Protein AF-A0A4S4NGR9-F1 (afdb_monomer_lite)

Sequence (122 aa):
MRRRSFLLLGSAVCWAISGRAEAHEGPHAARVITDVLEARIEGRVLNLRLRIESLDGPVFLQGLWATDADVRSWVQDGRGRGGVLPEQVIVLEFSNAVPSLFTLTLDFGEAGISTVLVTPRR

pLDDT: mean 81.39, std 19.15, range [42.03, 98.44]

Radius of gyration: 21.2 Å; chains: 1; bounding box: 31×60×66 Å

Foldseek 3Di:
DDDDDDDDDDDDDDDPDPDDDDDDDDPQAWDKDKDWPAWADDWQKTWTKMKIFTPPAWFFFPDKDWPQKDWPDKDRDGTDDGRTDDIIITMIGGPHHDDQKTKMKTQRDSNGIDIDIDGHDD

Structure (mmCIF, N/CA/C/O backbone):
data_AF-A0A4S4NGR9-F1
#
_entry.id   AF-A0A4S4NGR9-F1
#
loop_
_atom_site.group_PDB
_atom_site.id
_atom_site.type_symbol
_atom_site.label_atom_id
_atom_site.label_alt_id
_atom_site.label_comp_id
_atom_site.label_asym_id
_atom_site.label_entity_id
_atom_site.label_seq_id
_atom_site.pdbx_PDB_ins_code
_atom_site.Cartn_x
_atom_site.Cartn_y
_atom_site.Cartn_z
_atom_site.occupancy
_atom_site.B_iso_or_equiv
_atom_site.auth_seq_id
_atom_site.auth_comp_id
_atom_site.auth_asym_id
_atom_site.auth_atom_id
_atom_site.pdbx_PDB_model_num
ATOM 1 N N . MET A 1 1 ? 9.862 -48.269 49.772 1.00 45.44 1 MET A N 1
ATOM 2 C CA . MET A 1 1 ? 10.997 -48.888 49.043 1.00 45.44 1 MET A CA 1
ATOM 3 C C . MET A 1 1 ? 10.697 -48.884 47.545 1.00 45.44 1 MET A C 1
ATOM 5 O O . MET A 1 1 ? 9.561 -49.155 47.198 1.00 45.44 1 MET A O 1
ATOM 9 N N . ARG A 1 2 ? 11.739 -48.645 46.723 1.00 42.03 2 ARG A N 1
ATOM 10 C CA . ARG A 1 2 ? 11.823 -48.560 45.236 1.00 42.03 2 ARG A CA 1
ATOM 11 C C . ARG A 1 2 ? 11.223 -47.280 44.619 1.00 42.03 2 ARG A C 1
ATOM 13 O O . ARG A 1 2 ? 10.027 -47.094 44.719 1.00 42.03 2 ARG A O 1
ATOM 20 N N . ARG A 1 3 ? 11.955 -46.274 44.108 1.00 46.22 3 ARG A N 1
ATOM 21 C CA . ARG A 1 3 ? 13.199 -46.065 43.306 1.00 46.22 3 ARG A CA 1
ATOM 22 C C . ARG A 1 3 ? 12.901 -45.759 41.824 1.00 46.22 3 ARG A C 1
ATOM 24 O O . ARG A 1 3 ? 12.394 -46.633 41.136 1.00 46.22 3 ARG A O 1
ATOM 31 N N . ARG A 1 4 ? 13.490 -44.627 41.389 1.00 53.00 4 ARG A N 1
ATOM 32 C CA . ARG A 1 4 ? 13.980 -44.217 40.044 1.00 53.00 4 ARG A CA 1
ATOM 33 C C . ARG 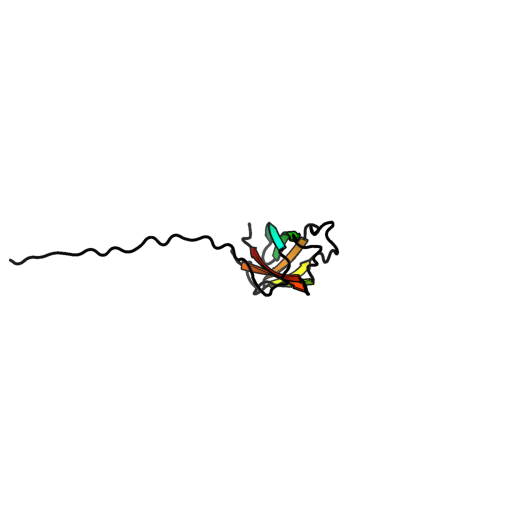A 1 4 ? 12.952 -43.521 39.136 1.00 53.00 4 ARG A C 1
ATOM 35 O O . ARG A 1 4 ? 11.900 -44.094 38.922 1.00 53.00 4 ARG A O 1
ATOM 42 N N . SER A 1 5 ? 13.099 -42.266 38.678 1.00 50.31 5 SER A N 1
ATOM 43 C CA . SER A 1 5 ? 14.209 -41.425 38.140 1.00 50.31 5 SER A CA 1
ATOM 44 C C . SER A 1 5 ? 14.270 -41.414 36.599 1.00 50.31 5 SER A C 1
ATOM 46 O O . SER A 1 5 ? 14.236 -42.491 36.015 1.00 50.31 5 SER A O 1
ATOM 48 N N . PHE A 1 6 ? 14.525 -40.209 36.036 1.00 48.00 6 PHE A N 1
ATOM 49 C CA . PHE A 1 6 ? 15.021 -39.858 34.674 1.00 48.00 6 PHE A CA 1
ATOM 50 C C . PHE A 1 6 ? 13.998 -39.918 33.508 1.00 48.00 6 PHE A C 1
ATOM 52 O O . PHE A 1 6 ? 13.171 -40.814 33.505 1.00 48.00 6 PHE A O 1
ATOM 59 N N . LEU A 1 7 ? 13.922 -39.030 32.493 1.00 50.38 7 LEU A N 1
ATOM 60 C CA . LEU A 1 7 ? 14.774 -37.995 31.845 1.00 50.38 7 LEU A CA 1
ATOM 61 C C . LEU A 1 7 ? 13.851 -36.903 31.219 1.00 50.38 7 LEU A C 1
ATOM 63 O O . LEU A 1 7 ? 12.762 -37.240 30.771 1.00 50.38 7 LEU A O 1
ATOM 67 N N . LEU A 1 8 ? 14.117 -35.590 31.306 1.00 59.47 8 LEU A N 1
ATOM 68 C CA . LEU A 1 8 ? 14.843 -34.713 30.350 1.00 59.47 8 LEU A CA 1
ATOM 69 C C . LEU A 1 8 ? 14.660 -34.982 28.836 1.00 59.47 8 LEU A C 1
ATOM 71 O O . LEU A 1 8 ? 15.287 -35.882 28.295 1.00 59.47 8 LEU A O 1
ATOM 75 N N . LEU A 1 9 ? 13.921 -34.091 28.161 1.00 53.72 9 LEU A N 1
ATOM 76 C CA . LEU A 1 9 ? 14.060 -33.658 26.754 1.00 53.72 9 LEU A CA 1
ATOM 77 C C . LEU A 1 9 ? 13.251 -32.341 26.650 1.00 53.72 9 LEU A C 1
ATOM 79 O O . LEU A 1 9 ? 12.063 -32.353 26.931 1.00 53.72 9 LEU A O 1
ATOM 83 N N . GLY A 1 10 ? 13.777 -31.141 26.392 1.00 53.16 10 GLY A N 1
ATOM 84 C CA . GLY A 1 10 ? 14.979 -30.767 25.657 1.00 53.16 10 GLY A CA 1
ATOM 85 C C . GLY A 1 10 ? 14.646 -30.569 24.180 1.00 53.16 10 GLY A C 1
ATOM 86 O O . GLY A 1 10 ? 14.912 -31.476 23.406 1.00 53.16 10 GLY A O 1
ATOM 87 N N . SER A 1 11 ? 14.032 -29.440 23.800 1.00 55.19 11 SER A N 1
ATOM 88 C CA . SER A 1 11 ? 13.912 -28.910 22.421 1.00 55.19 11 SER A CA 1
ATOM 89 C C . SER A 1 11 ? 13.094 -27.616 22.461 1.00 55.19 11 SER A C 1
ATOM 91 O O . SER A 1 11 ? 12.130 -27.541 23.208 1.00 55.19 11 SER A O 1
ATOM 93 N N . ALA A 1 12 ? 13.332 -26.568 21.692 1.00 55.03 12 ALA A N 1
ATOM 94 C CA . ALA A 1 12 ? 14.443 -26.129 20.867 1.00 55.03 12 ALA A CA 1
ATOM 95 C C . ALA A 1 12 ? 14.129 -24.650 20.591 1.00 55.03 12 ALA A C 1
ATOM 97 O O . ALA A 1 12 ? 12.968 -24.260 20.466 1.00 55.03 12 ALA A O 1
ATOM 98 N N . VAL A 1 13 ? 15.165 -23.826 20.547 1.00 50.72 13 VAL A N 1
ATOM 99 C CA . VAL A 1 13 ? 15.088 -22.393 20.276 1.00 50.72 13 VAL A CA 1
ATOM 100 C C . VAL A 1 13 ? 14.422 -22.162 18.914 1.00 50.72 13 VAL A C 1
ATOM 102 O O . VAL A 1 13 ? 15.016 -22.474 17.885 1.00 50.72 13 VAL A O 1
ATOM 105 N N . CYS A 1 14 ? 13.213 -21.598 18.886 1.00 46.75 14 CYS A N 1
ATOM 106 C CA . CYS A 1 14 ? 12.662 -21.024 17.660 1.00 46.75 14 CYS A CA 1
ATOM 107 C C . CYS A 1 14 ? 13.245 -19.621 17.492 1.00 46.75 14 CYS A C 1
ATOM 109 O O . CYS A 1 14 ? 12.793 -18.659 18.109 1.00 46.75 14 CYS A O 1
ATOM 111 N N . TRP A 1 15 ? 14.286 -19.530 16.669 1.00 47.94 15 TRP A N 1
ATOM 112 C CA . TRP A 1 15 ? 14.742 -18.271 16.100 1.00 47.94 15 TRP A CA 1
ATOM 113 C C . TRP A 1 15 ? 13.596 -17.703 15.258 1.00 47.94 15 TRP A C 1
ATOM 115 O O . TRP A 1 15 ? 13.248 -18.263 14.221 1.00 47.94 15 TRP A O 1
ATOM 125 N N . ALA A 1 16 ? 12.983 -16.615 15.722 1.00 49.94 16 ALA A N 1
ATOM 126 C CA . ALA A 1 16 ? 12.050 -15.836 14.923 1.00 49.94 16 ALA A CA 1
ATOM 127 C C . ALA A 1 16 ? 12.847 -15.142 13.809 1.00 49.94 16 ALA A C 1
ATOM 129 O O . ALA A 1 16 ? 13.450 -14.089 14.010 1.00 49.94 16 ALA A O 1
ATOM 130 N N . ILE A 1 17 ? 12.913 -15.789 12.648 1.00 55.97 17 ILE A N 1
ATOM 131 C CA . ILE A 1 17 ? 13.475 -15.220 11.428 1.00 55.97 17 ILE A CA 1
ATOM 132 C C . ILE A 1 17 ? 12.453 -14.201 10.921 1.00 55.97 17 ILE A C 1
ATOM 134 O O . ILE A 1 17 ? 11.395 -14.569 10.416 1.00 55.97 17 ILE A O 1
ATOM 138 N N . SER A 1 18 ? 12.755 -12.914 11.093 1.00 48.12 18 SER A N 1
ATOM 139 C CA . SER A 1 18 ? 12.034 -11.817 10.449 1.00 48.12 18 SER A CA 1
ATOM 140 C C . SER A 1 18 ? 12.162 -11.975 8.933 1.00 48.12 18 SER A C 1
ATOM 142 O O . SER A 1 18 ? 13.203 -11.669 8.354 1.00 48.12 18 SER A O 1
ATOM 144 N N . GLY A 1 19 ? 11.128 -12.518 8.294 1.00 46.91 19 GLY A N 1
ATOM 145 C CA . GLY A 1 19 ? 11.092 -12.711 6.850 1.00 46.91 19 GLY A CA 1
ATOM 146 C C . GLY A 1 19 ? 10.980 -11.373 6.123 1.00 46.91 19 GLY A C 1
ATOM 147 O O . GLY A 1 19 ? 9.996 -10.656 6.287 1.00 46.91 19 GLY A O 1
ATOM 148 N N . ARG A 1 20 ? 11.972 -11.051 5.287 1.00 52.53 20 ARG A N 1
ATOM 149 C CA . ARG A 1 20 ? 11.746 -10.193 4.121 1.00 52.53 20 ARG A CA 1
ATOM 150 C C . ARG A 1 20 ? 10.891 -10.994 3.146 1.00 52.53 20 ARG A C 1
ATOM 152 O O . ARG A 1 20 ? 11.306 -12.065 2.712 1.00 52.53 20 ARG A O 1
ATOM 159 N N . ALA A 1 21 ? 9.700 -10.497 2.839 1.00 49.88 21 ALA A N 1
ATOM 160 C CA . ALA A 1 21 ? 8.916 -11.014 1.732 1.00 49.88 21 ALA A CA 1
ATOM 161 C C . ALA A 1 21 ? 9.496 -10.427 0.438 1.00 49.88 21 ALA A C 1
ATOM 163 O O . ALA A 1 21 ? 9.327 -9.243 0.161 1.00 49.88 21 ALA A O 1
ATOM 164 N N . GLU A 1 22 ? 10.228 -11.244 -0.314 1.00 51.06 22 GLU A N 1
ATOM 165 C CA . GLU A 1 22 ? 10.567 -10.962 -1.707 1.00 51.06 22 GLU A CA 1
ATOM 166 C C . GLU A 1 22 ? 9.504 -11.646 -2.571 1.00 51.06 22 GLU A C 1
ATOM 168 O O . GLU A 1 22 ? 9.444 -12.874 -2.642 1.00 51.06 22 GLU A O 1
ATOM 173 N N . ALA A 1 23 ? 8.617 -10.857 -3.175 1.00 48.81 23 ALA A N 1
ATOM 174 C CA . ALA A 1 23 ? 7.677 -11.354 -4.170 1.00 48.81 23 ALA A CA 1
ATOM 175 C C . ALA A 1 23 ? 8.453 -11.628 -5.472 1.00 48.81 23 ALA A C 1
ATOM 177 O O . ALA A 1 23 ? 8.954 -10.700 -6.100 1.00 48.81 23 ALA A O 1
ATOM 178 N N . HIS A 1 24 ? 8.589 -12.900 -5.855 1.00 47.06 24 HIS A N 1
ATOM 179 C CA . HIS A 1 24 ? 9.130 -13.313 -7.153 1.00 47.06 24 HIS A CA 1
ATOM 180 C C . HIS A 1 24 ? 8.007 -13.940 -7.986 1.00 47.06 24 HIS A C 1
ATOM 182 O O . HIS A 1 24 ? 7.721 -15.128 -7.850 1.00 47.06 24 HIS A O 1
ATOM 188 N N . GLU A 1 25 ? 7.410 -13.158 -8.884 1.00 44.66 25 GLU A N 1
ATOM 189 C CA . GLU A 1 25 ? 6.562 -13.670 -9.964 1.00 44.66 25 GLU A CA 1
ATOM 190 C C . GLU A 1 25 ? 7.146 -13.245 -11.322 1.00 44.66 25 GLU A C 1
ATOM 192 O O . GLU A 1 25 ? 6.967 -12.125 -11.782 1.00 44.66 25 GLU A O 1
ATOM 197 N N . GLY A 1 26 ? 7.867 -14.168 -11.969 1.00 44.50 26 GLY A N 1
ATOM 198 C CA . GLY A 1 26 ? 8.302 -14.065 -13.367 1.00 44.50 26 GLY A CA 1
ATOM 199 C C . GLY A 1 26 ? 9.603 -13.275 -13.629 1.00 44.50 26 GLY A C 1
ATOM 200 O O . GLY A 1 26 ? 9.948 -12.356 -12.891 1.00 44.50 26 GLY A O 1
ATOM 201 N N . PRO A 1 27 ? 10.338 -13.593 -14.715 1.00 47.69 27 PRO A N 1
ATOM 202 C CA . PRO A 1 27 ? 11.626 -12.973 -15.073 1.00 47.69 27 PRO A CA 1
ATOM 203 C C . PRO A 1 27 ? 11.549 -11.485 -15.482 1.00 47.69 27 PRO A C 1
ATOM 205 O O . PRO A 1 27 ? 12.546 -10.928 -15.938 1.00 47.69 27 PRO A O 1
ATOM 208 N N . HIS A 1 28 ? 10.386 -10.842 -15.331 1.00 56.06 28 HIS A N 1
ATOM 209 C CA . HIS A 1 28 ? 10.120 -9.467 -15.762 1.00 56.06 28 HIS A CA 1
ATOM 210 C C . HIS A 1 28 ? 9.455 -8.587 -14.689 1.00 56.06 28 HIS A C 1
ATOM 212 O O . HIS A 1 28 ? 9.136 -7.440 -14.990 1.00 56.06 28 HIS A O 1
ATOM 218 N N . ALA A 1 29 ? 9.250 -9.080 -13.460 1.00 63.78 29 ALA A N 1
ATOM 219 C CA . ALA A 1 29 ? 8.748 -8.229 -12.382 1.00 63.78 29 ALA A CA 1
ATOM 220 C C . ALA A 1 29 ? 9.777 -7.139 -12.057 1.00 63.78 29 ALA A C 1
ATOM 222 O O . ALA A 1 29 ? 10.947 -7.433 -11.794 1.00 63.78 29 ALA A O 1
ATOM 223 N N . ALA A 1 30 ? 9.345 -5.880 -12.086 1.00 72.81 30 ALA A N 1
ATOM 224 C CA . ALA A 1 30 ? 10.200 -4.767 -11.709 1.00 72.81 30 ALA A CA 1
ATOM 225 C C . ALA A 1 30 ? 10.528 -4.861 -10.216 1.00 72.81 30 ALA A C 1
ATOM 227 O O . ALA A 1 30 ? 9.650 -5.095 -9.380 1.00 72.81 30 ALA A O 1
ATOM 228 N N . ARG A 1 31 ? 11.787 -4.627 -9.847 1.00 86.62 31 ARG A N 1
ATOM 229 C CA . ARG A 1 31 ? 12.176 -4.518 -8.441 1.00 86.62 31 ARG A CA 1
ATOM 230 C C . ARG A 1 31 ? 11.709 -3.178 -7.897 1.00 86.62 31 ARG A C 1
ATOM 232 O O . ARG A 1 31 ? 12.340 -2.141 -8.121 1.00 86.62 31 ARG A O 1
ATOM 239 N N . VAL A 1 32 ? 10.607 -3.229 -7.160 1.00 88.94 32 VAL A N 1
ATOM 240 C CA . VAL A 1 32 ? 10.001 -2.079 -6.494 1.00 88.94 32 VAL A CA 1
ATOM 241 C C . VAL A 1 32 ? 10.236 -2.165 -4.989 1.00 88.94 32 VAL A C 1
ATOM 243 O O . VAL A 1 32 ? 9.855 -3.135 -4.337 1.00 88.94 32 VAL A O 1
ATOM 246 N N . ILE A 1 33 ? 10.832 -1.119 -4.428 1.00 91.62 33 ILE A N 1
ATOM 247 C CA . ILE A 1 33 ? 10.953 -0.891 -2.991 1.00 91.62 33 ILE A CA 1
ATOM 248 C C . ILE A 1 33 ? 9.792 0.008 -2.569 1.00 91.62 33 ILE A C 1
ATOM 250 O O . ILE A 1 33 ? 9.575 1.068 -3.154 1.00 91.62 33 ILE A O 1
ATOM 254 N N . THR A 1 34 ? 9.043 -0.415 -1.552 1.00 93.94 34 THR A N 1
ATOM 255 C CA . THR A 1 34 ? 7.971 0.393 -0.962 1.00 93.94 34 THR A CA 1
ATOM 256 C C . THR A 1 34 ? 8.198 0.575 0.528 1.00 93.94 34 THR A C 1
ATOM 258 O O . THR A 1 34 ? 8.260 -0.403 1.271 1.00 93.94 34 THR A O 1
ATOM 261 N N . ASP A 1 35 ? 8.256 1.831 0.963 1.00 94.44 35 ASP A N 1
ATOM 262 C CA . ASP A 1 35 ? 8.361 2.207 2.368 1.00 94.44 35 ASP A CA 1
ATOM 263 C C . ASP A 1 35 ? 7.056 2.835 2.859 1.00 94.44 35 ASP A C 1
ATOM 265 O O . ASP A 1 35 ? 6.495 3.728 2.218 1.00 94.44 35 ASP A O 1
ATOM 269 N N . VAL A 1 36 ? 6.611 2.421 4.046 1.00 96.19 36 VAL A N 1
ATOM 270 C CA . VAL A 1 36 ? 5.519 3.079 4.771 1.00 96.19 36 VAL A CA 1
ATOM 271 C C . VAL A 1 36 ? 6.097 4.246 5.567 1.00 96.19 36 VAL A C 1
ATOM 273 O O . VAL A 1 36 ? 6.756 4.040 6.585 1.00 96.19 36 VAL A O 1
ATOM 276 N N . LEU A 1 37 ? 5.849 5.474 5.110 1.00 96.12 37 LEU A N 1
ATOM 277 C CA . LEU A 1 37 ? 6.306 6.689 5.789 1.00 96.12 37 LEU A CA 1
ATOM 278 C C . LEU A 1 37 ? 5.398 7.039 6.972 1.00 96.12 37 LEU A C 1
ATOM 280 O O . LEU A 1 37 ? 5.873 7.403 8.046 1.00 96.12 37 LEU A O 1
ATOM 284 N N . GLU A 1 38 ? 4.086 6.915 6.775 1.00 96.88 38 GLU A N 1
ATOM 285 C CA . GLU A 1 38 ? 3.076 7.209 7.790 1.00 96.88 38 GLU A CA 1
ATOM 286 C C . GLU A 1 38 ? 1.858 6.307 7.606 1.00 96.88 38 GLU A C 1
ATOM 288 O O . GLU A 1 38 ? 1.455 6.034 6.481 1.00 96.88 38 GLU A O 1
ATOM 293 N N . ALA A 1 39 ? 1.261 5.862 8.710 1.00 97.44 39 ALA A N 1
ATOM 294 C CA . ALA A 1 39 ? 0.024 5.089 8.725 1.00 97.44 39 ALA A CA 1
ATOM 295 C C . ALA A 1 39 ? -0.795 5.512 9.951 1.00 97.44 39 ALA A C 1
ATOM 297 O O . ALA A 1 39 ? -0.535 5.032 11.055 1.00 97.44 39 ALA A O 1
ATOM 298 N N . ARG A 1 40 ? -1.738 6.441 9.772 1.00 97.69 40 ARG A N 1
ATOM 299 C CA . ARG A 1 40 ? -2.506 7.075 10.853 1.00 97.69 40 ARG A CA 1
ATOM 300 C C . ARG A 1 40 ? -3.969 6.646 10.826 1.00 97.69 40 ARG A C 1
ATOM 302 O O . ARG A 1 40 ? -4.623 6.752 9.789 1.00 97.69 40 ARG A O 1
ATOM 309 N N . ILE A 1 41 ? -4.482 6.197 11.970 1.00 97.88 41 ILE A N 1
ATOM 310 C CA . ILE A 1 41 ? -5.875 5.751 12.112 1.00 97.88 41 ILE A CA 1
ATOM 311 C C . ILE A 1 41 ? -6.780 6.899 12.569 1.00 97.88 41 ILE A C 1
ATOM 313 O O . ILE A 1 41 ? -6.512 7.553 13.574 1.00 97.88 41 ILE A O 1
ATOM 317 N N . GLU A 1 42 ? -7.914 7.062 11.891 1.00 96.38 42 GLU A N 1
ATOM 318 C CA . GLU A 1 42 ? -9.016 7.947 12.268 1.00 96.38 42 GLU A CA 1
ATOM 319 C C . GLU A 1 42 ? -10.336 7.155 12.229 1.00 96.38 42 GLU A C 1
ATOM 321 O O . GLU A 1 42 ? -11.030 7.058 11.217 1.00 96.38 42 GLU A O 1
ATOM 326 N N . GLY A 1 43 ? -10.676 6.504 13.347 1.00 95.81 43 GLY A N 1
ATOM 327 C CA . GLY A 1 43 ? -11.839 5.614 13.423 1.00 95.81 43 GLY A CA 1
ATOM 328 C C . GLY A 1 43 ? -11.658 4.346 12.579 1.00 95.81 43 GLY A C 1
ATOM 329 O O . GLY A 1 43 ? -10.826 3.502 12.906 1.00 95.81 43 GLY A O 1
ATOM 330 N N . ARG A 1 44 ? -12.460 4.200 11.515 1.00 97.44 44 ARG A N 1
ATOM 331 C CA . ARG A 1 44 ? -12.350 3.106 10.523 1.00 97.44 44 ARG A CA 1
ATOM 332 C C . ARG A 1 44 ? -11.535 3.501 9.284 1.00 97.44 44 ARG A C 1
ATOM 334 O O . ARG A 1 44 ? -11.383 2.698 8.369 1.00 97.44 44 ARG A O 1
ATOM 341 N N . VAL A 1 45 ? -11.032 4.733 9.247 1.00 97.88 45 VAL A N 1
ATOM 342 C CA . VAL A 1 45 ? -10.254 5.267 8.128 1.00 97.88 45 VAL A CA 1
ATOM 343 C C . VAL A 1 45 ? -8.767 5.185 8.456 1.00 97.88 45 VAL A C 1
ATOM 345 O O . VAL A 1 45 ? -8.348 5.517 9.566 1.00 97.88 45 VAL A O 1
ATOM 348 N N . LEU A 1 46 ? -7.968 4.747 7.489 1.00 98.19 46 LEU A N 1
ATOM 349 C CA . LEU A 1 46 ? -6.514 4.780 7.539 1.00 98.19 46 LEU A CA 1
ATOM 350 C C . LEU A 1 46 ? -5.995 5.768 6.495 1.00 98.19 46 LEU A C 1
ATOM 352 O O . LEU A 1 46 ? -6.206 5.580 5.298 1.00 98.19 46 LEU A O 1
ATOM 356 N N . ASN A 1 47 ? -5.259 6.772 6.964 1.00 97.69 47 ASN A N 1
ATOM 357 C CA . ASN A 1 47 ? -4.472 7.662 6.122 1.00 97.69 47 ASN A CA 1
ATOM 358 C C . ASN A 1 47 ? -3.046 7.111 6.035 1.00 97.69 47 ASN A C 1
ATOM 360 O O . ASN A 1 47 ? -2.337 7.031 7.042 1.00 97.69 47 ASN A O 1
ATOM 364 N N . LEU A 1 48 ? -2.635 6.707 4.840 1.00 97.19 48 LEU A N 1
ATOM 365 C CA . LEU A 1 48 ? -1.362 6.053 4.571 1.00 97.19 48 LEU A CA 1
ATOM 366 C C . LEU A 1 48 ? -0.518 6.930 3.643 1.00 97.19 48 LEU A C 1
ATOM 368 O O . LEU A 1 48 ? -1.014 7.439 2.640 1.00 97.19 48 LEU A O 1
ATOM 372 N N . ARG A 1 49 ? 0.768 7.084 3.962 1.00 96.06 49 ARG A N 1
ATOM 373 C CA . ARG A 1 49 ? 1.752 7.730 3.093 1.00 96.06 49 ARG A CA 1
ATOM 374 C C . ARG A 1 49 ? 2.857 6.748 2.754 1.00 96.06 49 ARG A C 1
ATOM 376 O O . ARG A 1 49 ? 3.510 6.223 3.659 1.00 96.06 49 ARG A O 1
ATOM 383 N N . LEU A 1 50 ? 3.066 6.513 1.465 1.00 95.00 50 LEU A N 1
ATOM 384 C CA . LEU A 1 50 ? 4.071 5.588 0.956 1.00 95.00 50 LEU A CA 1
ATOM 385 C C . LEU A 1 50 ? 5.117 6.315 0.118 1.00 95.00 50 LEU A C 1
ATOM 387 O O . LEU A 1 50 ? 4.805 7.252 -0.619 1.00 95.00 50 LEU A O 1
ATOM 391 N N . ARG A 1 51 ? 6.348 5.813 0.174 1.00 93.19 51 ARG A N 1
ATOM 392 C CA . ARG A 1 51 ? 7.385 6.094 -0.818 1.00 93.19 51 ARG A CA 1
ATOM 393 C C . ARG A 1 51 ? 7.592 4.846 -1.657 1.00 93.19 51 ARG A C 1
ATOM 395 O O . ARG A 1 51 ? 7.791 3.771 -1.098 1.00 93.19 51 ARG A O 1
ATOM 402 N N . ILE A 1 52 ? 7.554 5.001 -2.976 1.00 92.06 52 ILE A N 1
ATOM 403 C CA . ILE A 1 52 ? 7.734 3.900 -3.921 1.00 92.06 52 ILE A CA 1
ATOM 404 C C . ILE A 1 52 ? 8.893 4.239 -4.858 1.00 92.06 52 ILE A C 1
ATOM 406 O O . ILE A 1 52 ? 8.898 5.286 -5.508 1.00 92.06 52 ILE A O 1
ATOM 410 N N . GLU A 1 53 ? 9.868 3.341 -4.930 1.00 90.50 53 GLU A N 1
ATOM 411 C CA . GLU A 1 53 ? 11.054 3.457 -5.773 1.00 90.50 53 GLU A CA 1
ATOM 412 C C . GLU A 1 53 ? 11.224 2.185 -6.601 1.00 90.50 53 GLU A C 1
ATOM 414 O O . GLU A 1 53 ? 11.227 1.080 -6.067 1.00 90.50 53 GLU A O 1
ATOM 419 N N . SER A 1 54 ? 11.373 2.337 -7.912 1.00 88.75 54 SER A N 1
ATOM 420 C CA . SER A 1 54 ? 11.700 1.244 -8.820 1.00 88.75 54 SER A CA 1
ATOM 421 C C . SER A 1 54 ? 13.157 1.322 -9.246 1.00 88.75 54 SER A C 1
ATOM 423 O O . SER A 1 54 ? 13.634 2.368 -9.691 1.00 88.75 54 SER A O 1
ATOM 425 N N . LEU A 1 55 ? 13.848 0.189 -9.146 1.00 88.38 55 LEU A N 1
ATOM 426 C CA . LEU A 1 55 ? 15.266 0.077 -9.479 1.00 88.38 55 LEU A CA 1
ATOM 427 C C . LEU A 1 55 ? 15.521 -0.214 -10.962 1.00 88.38 55 LEU A C 1
ATOM 429 O O . LEU A 1 55 ? 16.645 -0.038 -11.430 1.00 88.38 55 LEU A O 1
ATOM 433 N N . ASP A 1 56 ? 14.500 -0.666 -11.690 1.00 85.69 56 ASP A N 1
ATOM 434 C CA . ASP A 1 56 ? 14.658 -1.196 -13.051 1.00 85.69 56 ASP A CA 1
ATOM 435 C C . ASP A 1 56 ? 14.016 -0.289 -14.119 1.00 85.69 56 ASP A C 1
ATOM 437 O O . ASP A 1 56 ? 14.044 -0.593 -15.310 1.00 85.69 56 ASP A O 1
ATOM 441 N N . GLY A 1 57 ? 13.458 0.856 -13.710 1.00 84.06 57 GLY A N 1
ATOM 442 C CA . GLY A 1 57 ? 12.855 1.838 -14.610 1.00 84.06 57 GLY A CA 1
ATOM 443 C C . GLY A 1 57 ? 11.604 2.506 -14.037 1.00 84.06 57 GLY A C 1
ATOM 444 O O . GLY A 1 57 ? 11.231 2.258 -12.893 1.00 84.06 57 GLY A O 1
ATOM 445 N N . PRO A 1 58 ? 10.940 3.385 -14.803 1.00 83.69 58 PRO A N 1
ATOM 446 C CA . PRO A 1 58 ? 9.701 4.014 -14.363 1.00 83.69 58 PRO A CA 1
ATOM 447 C C . PRO A 1 58 ? 8.587 2.973 -14.183 1.00 83.69 58 PRO A C 1
ATOM 449 O O . PRO A 1 58 ? 8.328 2.179 -15.083 1.00 83.69 58 PRO A O 1
ATOM 452 N N . VAL A 1 59 ? 7.897 3.030 -13.043 1.00 86.06 59 VAL A N 1
ATOM 453 C CA .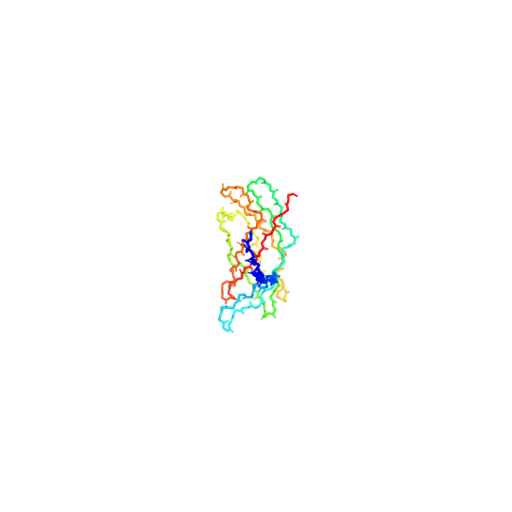 VAL A 1 59 ? 6.701 2.226 -12.746 1.00 86.06 59 VAL A CA 1
ATOM 454 C C . VAL A 1 59 ? 5.505 3.133 -12.490 1.00 86.06 59 VAL A C 1
ATOM 456 O O . VAL A 1 59 ? 5.659 4.328 -12.222 1.00 86.06 59 VAL A O 1
ATOM 459 N N . PHE A 1 60 ? 4.310 2.559 -12.577 1.00 87.38 60 PHE A N 1
ATOM 460 C CA . PHE A 1 60 ? 3.050 3.242 -12.315 1.00 87.38 60 PHE A CA 1
ATOM 461 C C . PHE A 1 60 ? 2.229 2.367 -11.407 1.00 87.38 60 PHE A C 1
ATOM 463 O O . PHE A 1 60 ? 1.981 1.220 -11.754 1.00 87.38 60 PHE A O 1
ATOM 470 N N . LEU A 1 61 ? 1.796 2.903 -10.275 1.00 90.19 61 LEU A N 1
ATOM 471 C CA . LEU A 1 61 ? 0.798 2.218 -9.478 1.00 90.19 61 LEU A CA 1
ATOM 472 C C . LEU A 1 61 ? -0.536 2.347 -10.238 1.00 90.19 61 LEU A C 1
ATOM 474 O O . LEU A 1 61 ? -0.961 3.455 -10.567 1.00 90.19 61 LEU A O 1
ATOM 478 N N . GLN A 1 62 ? -1.133 1.213 -10.603 1.00 91.69 62 GLN A N 1
ATOM 479 C CA . GLN A 1 62 ? -2.386 1.100 -11.365 1.00 91.69 62 GLN A CA 1
ATOM 480 C C . GLN A 1 62 ? -3.560 0.707 -10.472 1.00 91.69 62 GLN A C 1
ATOM 482 O O . GLN A 1 62 ? -4.693 1.119 -10.719 1.00 91.69 62 GLN A O 1
ATOM 487 N N . GLY A 1 63 ? -3.276 -0.041 -9.409 1.00 93.69 63 GLY A N 1
ATOM 488 C CA . GLY A 1 63 ? -4.260 -0.444 -8.423 1.00 93.69 63 GLY A CA 1
ATOM 489 C C . GLY A 1 63 ? -3.625 -0.732 -7.073 1.00 93.69 63 GLY A C 1
ATOM 490 O O . GLY A 1 63 ? -2.412 -0.898 -6.943 1.00 93.69 63 GLY A O 1
ATOM 491 N N . LEU A 1 64 ? -4.469 -0.786 -6.052 1.00 96.31 64 LEU A N 1
ATOM 492 C CA . LEU A 1 64 ? -4.096 -1.239 -4.722 1.00 96.31 64 LEU A CA 1
ATOM 493 C C . LEU A 1 64 ? -5.319 -1.810 -4.011 1.00 96.31 64 LEU A C 1
ATOM 495 O O . LEU A 1 64 ? -6.444 -1.382 -4.266 1.00 96.31 64 LEU A O 1
ATOM 499 N N . TRP A 1 65 ? -5.101 -2.767 -3.117 1.00 97.50 65 TRP A N 1
ATOM 500 C CA . TRP A 1 65 ? -6.163 -3.329 -2.286 1.00 97.50 65 TRP A CA 1
ATOM 501 C C . TRP A 1 65 ? -5.614 -3.890 -0.979 1.00 97.50 65 TRP A C 1
ATOM 503 O O . TRP A 1 65 ? -4.469 -4.342 -0.889 1.00 97.50 65 TRP A O 1
ATOM 513 N N . ALA A 1 66 ? -6.467 -3.890 0.037 1.00 97.75 66 ALA A N 1
ATOM 514 C CA . ALA A 1 66 ? -6.239 -4.560 1.305 1.00 97.75 66 ALA A CA 1
ATOM 515 C C . ALA A 1 66 ? -7.514 -5.311 1.698 1.00 97.75 66 ALA A C 1
ATOM 517 O O . ALA A 1 66 ? -8.622 -4.888 1.368 1.00 97.75 66 ALA A O 1
ATOM 518 N N . THR A 1 67 ? -7.359 -6.439 2.389 1.00 97.19 67 THR A N 1
ATOM 519 C CA . THR A 1 67 ? -8.498 -7.231 2.864 1.00 97.19 67 THR A CA 1
ATOM 520 C C . THR A 1 67 ? -9.396 -6.383 3.764 1.00 97.19 67 THR A C 1
ATOM 522 O O . THR A 1 67 ? -8.903 -5.676 4.643 1.00 97.19 67 THR A O 1
ATOM 525 N N . ASP A 1 68 ? -10.709 -6.469 3.540 1.00 97.06 68 ASP A N 1
ATOM 526 C CA . ASP A 1 68 ? -11.752 -5.760 4.292 1.00 97.06 68 ASP A CA 1
ATOM 527 C C . ASP A 1 68 ? -11.690 -4.222 4.236 1.00 97.06 68 ASP A C 1
ATOM 529 O O . ASP A 1 68 ? -12.315 -3.560 5.075 1.00 97.06 68 ASP A O 1
ATOM 533 N N . ALA A 1 69 ? -10.974 -3.655 3.257 1.00 98.12 69 ALA A N 1
ATOM 534 C CA . ALA A 1 69 ? -10.851 -2.216 3.053 1.00 98.12 69 ALA A CA 1
ATOM 535 C C . ALA A 1 69 ? -11.271 -1.774 1.647 1.00 98.12 69 ALA A C 1
ATOM 537 O O . ALA A 1 69 ? -10.835 -2.338 0.645 1.00 98.12 69 ALA A O 1
ATOM 538 N N . ASP A 1 70 ? -12.035 -0.689 1.592 1.00 98.12 70 ASP A N 1
ATOM 539 C CA . ASP A 1 70 ? -12.330 0.047 0.369 1.00 98.12 70 ASP A CA 1
ATOM 540 C C . ASP A 1 70 ? -11.308 1.174 0.177 1.00 98.12 70 ASP A C 1
ATOM 542 O O . ASP A 1 70 ? -11.002 1.933 1.104 1.00 98.12 70 ASP A O 1
ATOM 546 N N . VAL A 1 71 ? -10.802 1.335 -1.047 1.00 97.25 71 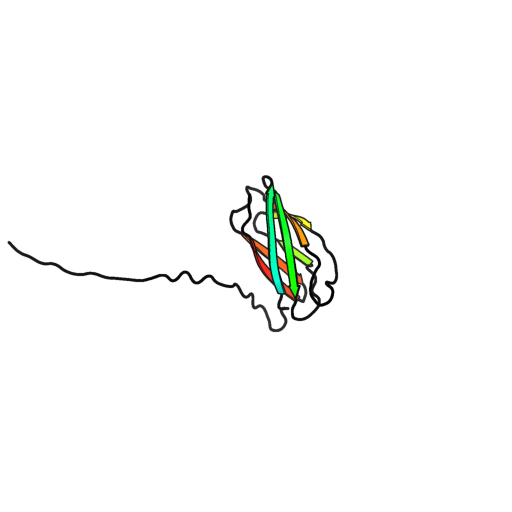VAL A N 1
ATOM 547 C CA . VAL A 1 71 ? -9.935 2.467 -1.403 1.00 97.25 71 VAL A CA 1
ATOM 548 C C . VAL A 1 71 ? -10.805 3.700 -1.628 1.00 97.25 71 VAL A C 1
ATOM 550 O O . VAL A 1 71 ? -11.546 3.778 -2.606 1.00 97.25 71 VAL A O 1
ATOM 553 N N . ARG A 1 72 ? -10.730 4.679 -0.721 1.00 96.62 72 ARG A N 1
ATOM 554 C CA . ARG A 1 72 ? -11.501 5.930 -0.819 1.00 96.62 72 ARG A CA 1
ATOM 555 C C . ARG A 1 72 ? -10.860 6.919 -1.772 1.00 96.62 72 ARG A C 1
ATOM 557 O O . ARG A 1 72 ? -11.551 7.557 -2.561 1.00 96.62 72 ARG A O 1
ATOM 564 N N . SER A 1 73 ? -9.547 7.054 -1.681 1.00 93.44 73 SER A N 1
ATOM 565 C CA . SER A 1 73 ? -8.771 7.894 -2.577 1.00 93.44 73 SER A CA 1
ATOM 566 C C . SER A 1 73 ? -7.318 7.463 -2.573 1.00 93.44 73 SER A C 1
ATOM 568 O O . SER A 1 73 ? -6.807 6.893 -1.609 1.00 93.44 73 SER A O 1
ATOM 570 N N . TRP A 1 74 ? -6.654 7.753 -3.677 1.00 92.62 74 TRP A N 1
ATOM 571 C CA . TRP A 1 74 ? -5.214 7.689 -3.799 1.00 92.62 74 TRP A CA 1
ATOM 572 C C . TRP A 1 74 ? -4.795 8.567 -4.971 1.00 92.62 74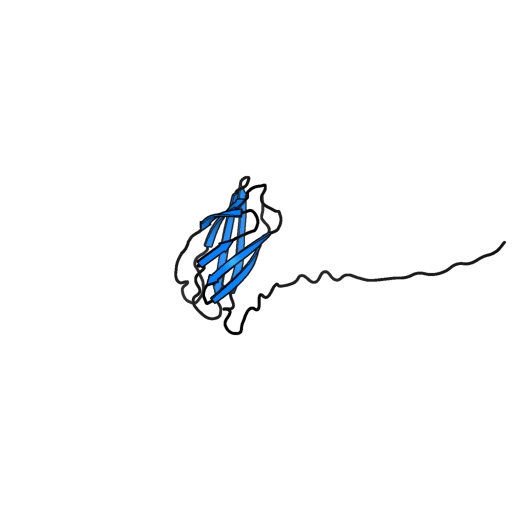 TRP A C 1
ATOM 574 O O . TRP A 1 74 ? -5.596 8.845 -5.869 1.00 92.62 74 TRP A O 1
ATOM 584 N N . VAL A 1 75 ? -3.562 9.055 -4.934 1.00 83.81 75 VAL A N 1
ATOM 585 C CA . VAL A 1 75 ? -3.039 9.907 -6.000 1.00 83.81 75 VAL A CA 1
ATOM 586 C C . VAL A 1 75 ? -2.507 9.017 -7.114 1.00 83.81 75 VAL A C 1
ATOM 588 O O . VAL A 1 75 ? -1.439 8.433 -6.989 1.00 83.81 75 VAL A O 1
ATOM 591 N N . GLN A 1 76 ? -3.234 8.941 -8.225 1.00 76.94 76 GLN A N 1
ATOM 592 C CA . GLN A 1 76 ? -2.752 8.286 -9.438 1.00 76.94 76 GLN A CA 1
ATOM 593 C C . GLN A 1 76 ? -1.807 9.232 -10.197 1.00 76.94 76 GLN A C 1
ATOM 595 O O . GLN A 1 76 ? -2.099 9.652 -11.315 1.00 76.94 76 GLN A O 1
ATOM 600 N N . ASP A 1 77 ? -0.695 9.630 -9.575 1.00 67.69 77 ASP A N 1
ATOM 601 C CA . ASP A 1 77 ? 0.273 10.505 -10.239 1.00 67.69 77 ASP A CA 1
ATOM 602 C C . ASP A 1 77 ? 1.286 9.700 -11.051 1.00 67.69 77 ASP A C 1
ATOM 604 O O . ASP A 1 77 ? 1.972 8.795 -10.567 1.00 67.69 77 ASP A O 1
ATOM 608 N N . GLY A 1 78 ? 1.344 10.049 -12.336 1.00 60.47 78 GLY A N 1
ATOM 609 C CA . GLY A 1 78 ? 2.134 9.377 -13.352 1.00 60.47 78 GLY A CA 1
ATOM 610 C C . GLY A 1 78 ? 3.612 9.766 -13.348 1.00 60.47 78 GLY A C 1
ATOM 611 O O . GLY A 1 78 ? 3.987 10.891 -13.041 1.00 60.47 78 GLY A O 1
ATOM 612 N N . ARG A 1 79 ? 4.439 8.807 -13.783 1.00 59.06 79 ARG A N 1
ATOM 613 C CA . ARG A 1 79 ? 5.885 8.905 -14.056 1.00 59.06 79 ARG A CA 1
ATOM 614 C C . ARG A 1 79 ? 6.685 9.587 -12.952 1.00 59.06 79 ARG A C 1
ATOM 616 O O . ARG A 1 79 ? 7.038 10.761 -13.032 1.00 59.06 79 ARG A O 1
ATOM 623 N N . GLY A 1 80 ? 7.123 8.765 -12.007 1.00 58.84 80 GLY A N 1
ATOM 624 C CA . GLY A 1 80 ? 8.285 9.087 -11.198 1.00 58.84 80 GLY A CA 1
ATOM 625 C C . GLY A 1 80 ? 9.507 9.445 -12.052 1.00 58.84 80 GLY A C 1
ATOM 626 O O . GLY A 1 80 ? 9.811 8.770 -13.043 1.00 58.84 80 GLY A O 1
ATOM 627 N N . ARG A 1 81 ? 10.225 10.516 -11.698 1.00 66.00 81 ARG A N 1
ATOM 628 C CA . ARG A 1 81 ? 11.457 10.894 -12.405 1.00 66.00 81 ARG A CA 1
ATOM 629 C C . ARG A 1 81 ? 12.571 9.947 -11.963 1.00 66.00 81 ARG A C 1
ATOM 631 O O . ARG A 1 81 ? 12.913 9.908 -10.789 1.00 66.00 81 ARG A O 1
ATOM 638 N N . GLY A 1 82 ? 13.140 9.194 -12.904 1.00 72.12 82 GLY A N 1
ATOM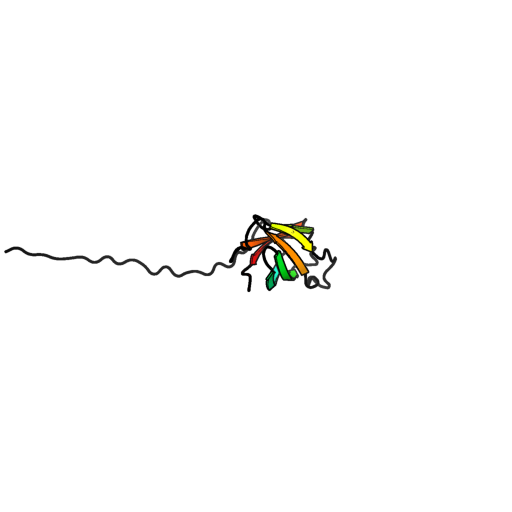 639 C CA . GLY A 1 82 ? 14.233 8.263 -12.603 1.00 72.12 82 GLY A CA 1
ATOM 640 C C . GLY A 1 82 ? 13.823 7.066 -11.738 1.00 72.12 82 GLY A C 1
ATOM 641 O O . GLY A 1 82 ? 14.643 6.591 -10.970 1.00 72.12 82 GLY A O 1
ATOM 642 N N . GLY A 1 83 ? 12.569 6.604 -11.834 1.00 73.88 83 GLY A N 1
ATOM 643 C CA . GLY A 1 83 ? 12.092 5.416 -11.108 1.00 73.88 83 GLY A CA 1
ATOM 644 C C . GLY A 1 83 ? 11.493 5.696 -9.726 1.00 73.88 83 GLY A C 1
ATOM 645 O O . GLY A 1 83 ? 10.831 4.823 -9.174 1.00 73.88 83 GLY A O 1
ATOM 646 N N . VAL A 1 84 ? 11.636 6.913 -9.191 1.00 81.88 84 VAL A N 1
ATOM 647 C CA . VAL A 1 84 ? 11.046 7.311 -7.901 1.00 81.88 84 VAL A CA 1
ATOM 648 C C . VAL A 1 84 ? 9.695 7.977 -8.124 1.00 81.88 84 VAL A C 1
ATOM 650 O O . VAL A 1 84 ? 9.634 9.060 -8.712 1.00 81.88 84 VAL A O 1
ATOM 653 N N . LEU A 1 85 ? 8.618 7.344 -7.659 1.00 83.06 85 LEU A N 1
ATOM 654 C CA . LEU A 1 85 ? 7.276 7.925 -7.686 1.00 83.06 85 LEU A CA 1
ATOM 655 C C . LEU A 1 85 ? 7.163 9.070 -6.664 1.00 83.06 85 LEU A C 1
ATOM 657 O O . LEU A 1 85 ? 7.828 9.029 -5.624 1.00 83.06 85 LEU A O 1
ATOM 661 N N . PRO A 1 86 ? 6.307 10.080 -6.915 1.00 85.75 86 PRO A N 1
ATOM 662 C CA . PRO A 1 86 ? 5.906 11.027 -5.877 1.00 85.75 86 PRO A CA 1
ATOM 663 C C . PRO A 1 86 ? 5.388 10.293 -4.635 1.00 85.75 86 PRO A C 1
ATOM 665 O O . PRO A 1 86 ? 4.911 9.160 -4.738 1.00 85.75 86 PRO A O 1
ATOM 668 N N . GLU A 1 87 ? 5.449 10.932 -3.465 1.00 91.38 87 GLU A N 1
ATOM 669 C CA . GLU A 1 87 ? 4.852 10.358 -2.257 1.00 91.38 87 GLU A CA 1
ATOM 670 C C . GLU A 1 87 ? 3.373 10.049 -2.496 1.00 91.38 87 GLU A C 1
ATOM 672 O O . GLU A 1 87 ? 2.591 10.905 -2.911 1.00 91.38 87 GLU A O 1
ATOM 677 N N . GLN A 1 88 ? 3.000 8.800 -2.243 1.00 92.38 88 GLN A N 1
ATOM 678 C CA . GLN A 1 88 ? 1.652 8.314 -2.479 1.00 92.38 88 GLN A CA 1
ATOM 679 C C . GLN A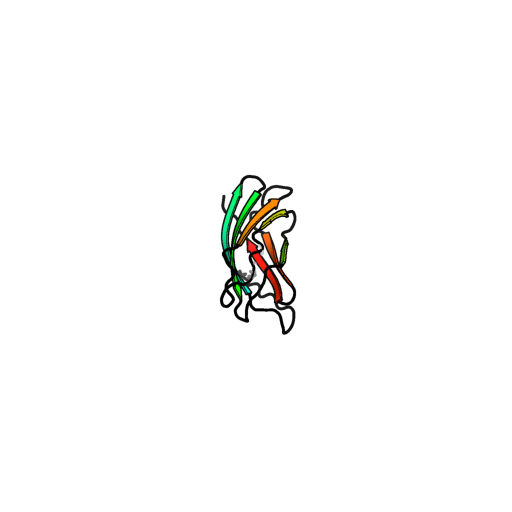 1 88 ? 0.846 8.496 -1.202 1.00 92.38 88 GLN A C 1
ATOM 681 O O . GLN A 1 88 ? 1.165 7.898 -0.173 1.00 92.38 88 GLN A O 1
ATOM 686 N N . VAL A 1 89 ? -0.198 9.317 -1.265 1.00 94.62 89 VAL A N 1
ATOM 687 C CA . VAL A 1 89 ? -1.176 9.463 -0.182 1.00 94.62 89 VAL A CA 1
ATOM 688 C C . VAL A 1 89 ? -2.380 8.595 -0.520 1.00 94.62 89 VAL A C 1
ATOM 690 O O . VAL A 1 89 ? -3.007 8.796 -1.558 1.00 94.62 89 VAL A O 1
ATOM 693 N N . ILE A 1 90 ? -2.677 7.624 0.340 1.00 96.12 90 ILE A N 1
ATOM 694 C CA . ILE A 1 90 ? -3.736 6.627 0.162 1.00 96.12 90 ILE A CA 1
ATOM 695 C C . ILE A 1 90 ? -4.678 6.708 1.361 1.00 96.12 90 ILE A C 1
ATOM 697 O O . ILE A 1 90 ? -4.234 6.724 2.510 1.00 96.12 90 ILE A O 1
ATOM 701 N N . VAL A 1 91 ? -5.980 6.721 1.097 1.00 97.81 91 VAL A N 1
ATOM 702 C CA . VAL A 1 91 ? -7.025 6.674 2.119 1.00 97.81 91 VAL A CA 1
ATOM 703 C C . VAL A 1 91 ? -7.805 5.377 1.957 1.00 97.81 91 VAL A C 1
ATOM 705 O O . VAL A 1 91 ? -8.448 5.149 0.930 1.00 97.81 91 VAL A O 1
ATOM 708 N N . LEU A 1 92 ? -7.752 4.533 2.984 1.00 98.19 92 LEU A N 1
ATOM 709 C CA . LEU A 1 92 ? -8.493 3.275 3.055 1.00 98.19 92 LEU A CA 1
ATOM 710 C C . LEU A 1 92 ? -9.608 3.401 4.093 1.00 98.19 92 LEU A C 1
ATOM 712 O O . LEU A 1 92 ? -9.367 3.904 5.189 1.00 98.19 92 LEU A O 1
ATOM 716 N N . GLU A 1 93 ? -10.806 2.912 3.789 1.00 98.44 93 GLU A N 1
ATOM 717 C CA . GLU A 1 93 ? -11.862 2.726 4.786 1.00 98.44 93 GLU A CA 1
ATOM 718 C C . GLU A 1 93 ? -12.109 1.241 5.013 1.00 98.44 93 GLU A C 1
ATOM 720 O O . GLU A 1 93 ? -12.483 0.516 4.098 1.00 98.44 93 GLU A O 1
ATOM 725 N N . PHE A 1 94 ? -11.932 0.798 6.253 1.00 98.19 94 PHE A N 1
ATOM 726 C CA . PHE A 1 94 ? -12.192 -0.579 6.638 1.00 98.19 94 PHE A CA 1
ATOM 727 C C . PHE A 1 94 ? -13.671 -0.774 6.972 1.00 98.19 94 PHE A C 1
ATOM 729 O O . PHE A 1 94 ? -14.317 0.077 7.592 1.00 98.19 94 PHE A O 1
ATOM 736 N N . SER A 1 95 ? -14.208 -1.936 6.606 1.00 97.44 95 SER A N 1
ATOM 737 C CA . SER A 1 95 ? -15.570 -2.337 6.983 1.00 97.44 95 SER A CA 1
ATOM 738 C C . SER A 1 95 ? -15.760 -2.302 8.508 1.00 97.44 95 SER A C 1
ATOM 740 O O . SER A 1 95 ? -16.760 -1.778 9.002 1.00 97.44 95 SER A O 1
ATOM 742 N N . ASN A 1 96 ? -14.743 -2.754 9.248 1.00 96.00 96 ASN A N 1
ATOM 743 C CA . ASN A 1 96 ? -14.665 -2.769 10.708 1.00 96.00 96 ASN A CA 1
ATOM 744 C C . ASN A 1 96 ? -13.541 -1.845 11.223 1.00 96.00 96 ASN A C 1
ATOM 746 O O . ASN A 1 96 ? -13.164 -0.873 10.574 1.00 96.00 96 ASN A O 1
ATOM 750 N N . ALA A 1 97 ? -13.018 -2.112 12.423 1.00 97.25 97 ALA A N 1
ATOM 751 C CA . ALA A 1 97 ? -11.835 -1.424 12.930 1.00 97.25 97 ALA A CA 1
ATOM 752 C C . ALA A 1 97 ? -10.596 -1.735 12.072 1.00 97.25 97 ALA A C 1
ATOM 754 O O . ALA A 1 97 ? -10.431 -2.864 11.608 1.00 97.25 97 ALA A O 1
ATOM 755 N N . VAL A 1 98 ? -9.706 -0.750 11.917 1.00 97.69 98 VAL A N 1
ATOM 756 C CA . VAL A 1 98 ? -8.433 -0.928 11.204 1.00 97.69 98 VAL A CA 1
ATOM 757 C C . VAL A 1 98 ? -7.575 -1.985 11.927 1.00 97.69 98 VAL A C 1
ATOM 759 O O . VAL A 1 98 ? -7.315 -1.820 13.127 1.00 97.69 98 VAL A O 1
ATOM 762 N N . PRO A 1 99 ? -7.116 -3.056 11.247 1.00 97.50 99 PRO A N 1
ATOM 763 C CA . PRO A 1 99 ? -6.250 -4.068 11.845 1.00 97.50 99 PRO A CA 1
ATOM 764 C C . PRO A 1 99 ? -4.925 -3.484 12.348 1.00 97.50 99 PRO A C 1
ATOM 766 O O . PRO A 1 99 ? -4.361 -2.570 11.747 1.00 97.50 99 PRO A O 1
ATOM 769 N N . SER A 1 100 ? -4.371 -4.059 13.420 1.00 96.75 100 SER A N 1
ATOM 770 C CA . SER A 1 100 ? -3.048 -3.666 13.936 1.00 96.75 100 SER A CA 1
ATOM 771 C C . SER A 1 100 ? -1.896 -4.037 12.997 1.00 96.75 100 SER A C 1
ATOM 773 O O . SER A 1 100 ? -0.803 -3.495 13.125 1.00 96.75 100 SER A O 1
ATOM 775 N N . LEU A 1 101 ? -2.135 -4.982 12.089 1.00 97.19 101 LEU A N 1
ATOM 776 C CA . LEU A 1 101 ? -1.204 -5.451 11.075 1.00 97.19 101 LEU A CA 1
ATOM 777 C C . LEU A 1 101 ? -2.012 -5.967 9.886 1.00 97.19 101 LEU A C 1
ATOM 779 O O . LEU A 1 101 ? -2.923 -6.771 10.079 1.00 97.19 101 LEU A O 1
ATOM 783 N N . PHE A 1 102 ? -1.682 -5.532 8.676 1.00 97.44 102 PHE A N 1
ATOM 784 C CA . PHE A 1 102 ? -2.291 -6.061 7.456 1.00 97.44 102 PHE A CA 1
ATOM 785 C C . PHE A 1 102 ? -1.345 -5.913 6.262 1.00 97.44 102 PHE A C 1
ATOM 787 O O . PHE A 1 102 ? -0.366 -5.165 6.316 1.00 97.44 102 PHE A O 1
ATOM 794 N N . THR A 1 103 ? -1.647 -6.629 5.183 1.00 97.62 103 THR A N 1
ATOM 795 C CA . THR A 1 103 ? -0.916 -6.534 3.918 1.00 97.62 103 THR A CA 1
ATOM 796 C C . THR A 1 103 ? -1.672 -5.628 2.961 1.00 97.62 103 THR A C 1
ATOM 798 O O . THR A 1 103 ? -2.851 -5.856 2.687 1.00 97.62 103 THR A O 1
ATOM 801 N N . LEU A 1 104 ? -0.986 -4.618 2.438 1.00 97.50 104 LEU A N 1
ATOM 802 C CA . LEU A 1 104 ? -1.446 -3.832 1.305 1.00 97.50 104 LEU A CA 1
ATOM 803 C C . LEU A 1 104 ? -0.799 -4.387 0.039 1.00 97.50 104 LEU A C 1
ATOM 805 O O . LEU A 1 104 ? 0.425 -4.500 -0.035 1.00 97.50 104 LEU A O 1
ATOM 809 N N . THR A 1 105 ? -1.619 -4.718 -0.949 1.00 97.06 105 THR A N 1
ATOM 810 C CA . THR A 1 105 ? -1.145 -5.155 -2.262 1.00 97.06 105 THR A CA 1
ATOM 811 C C . THR A 1 105 ? -1.156 -3.973 -3.218 1.00 97.06 105 THR A C 1
ATOM 813 O O . THR A 1 105 ? -2.095 -3.178 -3.211 1.00 97.06 105 THR A O 1
ATOM 816 N N . LEU A 1 106 ? -0.091 -3.849 -4.001 1.00 94.69 106 LEU A N 1
ATOM 817 C CA . LEU A 1 106 ? 0.181 -2.770 -4.938 1.00 94.69 106 LEU A CA 1
ATOM 818 C C . LEU A 1 106 ? 0.355 -3.384 -6.323 1.00 94.69 106 LEU A C 1
ATOM 820 O O . LEU A 1 106 ? 1.218 -4.239 -6.513 1.00 94.69 106 LEU A O 1
ATOM 824 N N . ASP A 1 107 ? -0.457 -2.951 -7.274 1.00 93.31 107 ASP A N 1
ATOM 825 C CA . ASP A 1 107 ? -0.440 -3.445 -8.644 1.00 93.31 107 ASP A CA 1
ATOM 826 C C . ASP A 1 107 ? 0.149 -2.388 -9.569 1.00 93.31 107 ASP A C 1
ATOM 828 O O . ASP A 1 107 ? -0.373 -1.275 -9.677 1.00 93.31 107 ASP A O 1
ATOM 832 N N . PHE A 1 108 ? 1.251 -2.743 -10.224 1.00 90.81 108 PHE A N 1
ATOM 833 C CA . PHE A 1 108 ? 1.960 -1.898 -11.175 1.00 90.81 108 PHE A CA 1
ATOM 834 C C . PHE A 1 108 ? 1.696 -2.297 -12.642 1.00 90.81 108 PHE A C 1
ATOM 836 O O . PHE A 1 108 ? 2.391 -1.842 -13.557 1.00 90.81 108 PHE A O 1
ATOM 843 N N . GLY A 1 109 ? 0.683 -3.136 -12.882 1.00 90.19 109 GLY A N 1
ATOM 844 C CA . GLY A 1 109 ? 0.295 -3.701 -14.171 1.00 90.19 109 GLY A CA 1
ATOM 845 C C . GLY A 1 109 ? 1.387 -4.575 -14.771 1.00 90.19 109 GLY A C 1
ATOM 846 O O . GLY A 1 109 ? 1.781 -5.576 -14.183 1.00 90.19 109 GLY A O 1
ATOM 847 N N . GLU A 1 110 ? 1.911 -4.194 -15.940 1.00 87.12 110 GLU A N 1
ATOM 848 C CA . GLU A 1 110 ? 2.966 -4.961 -16.626 1.00 87.12 110 GLU A CA 1
ATOM 849 C C . GLU A 1 110 ? 4.261 -5.082 -15.808 1.00 87.12 110 GLU A C 1
ATOM 851 O O . GLU A 1 110 ? 5.027 -6.020 -16.009 1.00 87.12 110 GLU A O 1
ATOM 856 N N . ALA A 1 111 ? 4.498 -4.162 -14.867 1.00 87.56 111 ALA A N 1
ATOM 857 C CA . ALA A 1 111 ? 5.645 -4.219 -13.963 1.00 87.56 111 ALA A CA 1
ATOM 858 C C . ALA A 1 111 ? 5.467 -5.232 -12.812 1.00 87.56 111 ALA A C 1
ATOM 860 O O . ALA A 1 111 ? 6.439 -5.523 -12.112 1.00 87.56 111 ALA A O 1
ATOM 861 N N . GLY A 1 112 ? 4.264 -5.787 -12.633 1.00 90.25 112 GLY A N 1
ATOM 862 C CA . GLY A 1 112 ? 3.951 -6.818 -11.647 1.00 90.25 112 GLY A CA 1
ATOM 863 C C . GLY A 1 112 ? 3.263 -6.302 -10.383 1.00 90.25 112 GLY A C 1
ATOM 864 O O . GLY A 1 112 ? 2.843 -5.147 -10.288 1.00 90.25 112 GLY A O 1
ATOM 865 N N . ILE A 1 113 ? 3.149 -7.196 -9.402 1.00 92.69 113 ILE A N 1
ATOM 866 C CA . ILE A 1 113 ? 2.478 -6.961 -8.121 1.00 92.69 113 ILE A CA 1
ATOM 867 C C . ILE A 1 113 ? 3.519 -6.965 -6.999 1.00 92.69 113 ILE A C 1
ATOM 869 O O . ILE A 1 113 ? 4.420 -7.802 -6.970 1.00 92.69 113 ILE A O 1
ATOM 873 N N . SER A 1 114 ? 3.375 -6.047 -6.046 1.00 91.12 114 SER A N 1
ATOM 874 C CA . SER A 1 114 ? 4.157 -6.018 -4.810 1.00 91.12 114 SER A CA 1
ATOM 875 C C . SER A 1 114 ? 3.242 -5.977 -3.593 1.00 91.12 114 SER A C 1
ATOM 877 O O . SER A 1 114 ? 2.078 -5.585 -3.670 1.00 91.12 114 SER A O 1
ATOM 879 N N . THR A 1 115 ? 3.771 -6.364 -2.440 1.00 94.56 115 THR A N 1
ATOM 880 C CA . THR A 1 115 ? 3.043 -6.331 -1.171 1.00 94.56 115 THR A CA 1
ATOM 881 C C . THR A 1 115 ? 3.847 -5.586 -0.126 1.00 94.56 115 THR A C 1
ATOM 883 O O . THR A 1 115 ? 5.041 -5.839 0.031 1.00 94.56 115 THR A O 1
ATOM 886 N N . VAL A 1 116 ? 3.185 -4.726 0.642 1.00 94.94 116 VAL A N 1
ATOM 887 C CA . VAL A 1 116 ? 3.778 -4.035 1.785 1.00 94.94 116 VAL A CA 1
ATOM 888 C C . VAL A 1 116 ? 3.015 -4.377 3.057 1.00 94.94 116 VAL A C 1
ATOM 890 O O . VAL A 1 116 ? 1.784 -4.359 3.103 1.00 94.94 116 VAL A O 1
ATOM 893 N N . LEU A 1 117 ? 3.759 -4.713 4.108 1.00 96.88 117 LEU A N 1
ATOM 894 C CA . LEU A 1 117 ? 3.200 -4.967 5.427 1.00 96.88 117 LEU A CA 1
ATOM 895 C C . LEU A 1 117 ? 3.022 -3.633 6.160 1.00 96.88 117 LEU A C 1
ATOM 897 O O . LEU A 1 117 ? 3.983 -2.885 6.339 1.00 96.88 117 LEU A O 1
ATOM 901 N N . VAL A 1 118 ? 1.801 -3.336 6.597 1.00 97.44 118 VAL A N 1
ATOM 902 C CA . VAL A 1 118 ? 1.452 -2.064 7.236 1.00 97.44 118 VAL A CA 1
ATOM 903 C C . VAL A 1 118 ? 1.137 -2.299 8.709 1.00 97.44 118 VAL A C 1
ATOM 905 O O . VAL A 1 118 ? 0.289 -3.119 9.053 1.00 97.44 118 VAL A O 1
ATOM 908 N N . THR A 1 119 ? 1.815 -1.555 9.586 1.00 97.25 119 THR A N 1
ATOM 909 C CA . THR A 1 119 ? 1.530 -1.494 11.030 1.00 97.25 119 THR A CA 1
ATOM 910 C C . THR A 1 119 ? 1.086 -0.073 11.384 1.00 97.25 119 THR A C 1
ATOM 912 O O . THR A 1 119 ? 1.939 0.807 11.544 1.00 97.25 119 THR A O 1
ATOM 915 N N . PRO A 1 120 ? -0.229 0.190 11.467 1.00 94.31 120 PRO A N 1
ATOM 916 C CA . PRO A 1 120 ? -0.735 1.523 11.759 1.00 94.31 120 PRO A CA 1
ATOM 917 C C . PRO A 1 120 ? -0.357 2.020 13.153 1.00 94.31 120 PRO A C 1
ATOM 919 O O . PRO A 1 120 ? -0.237 1.247 14.106 1.00 94.31 120 PRO A O 1
ATOM 922 N N . ARG A 1 121 ? -0.235 3.338 13.283 1.00 88.69 121 ARG A N 1
ATOM 923 C CA . ARG A 1 121 ? -0.056 4.037 14.554 1.00 88.69 121 ARG A CA 1
ATOM 924 C C . ARG A 1 121 ? -1.331 4.821 14.871 1.00 88.69 121 ARG A C 1
ATOM 926 O O . ARG A 1 121 ? -1.989 5.349 13.971 1.00 88.69 121 ARG A O 1
ATOM 933 N N . ARG A 1 122 ? -1.702 4.818 16.150 1.00 77.69 122 ARG A N 1
ATOM 934 C CA . ARG A 1 122 ? -2.817 5.617 16.673 1.00 77.69 122 ARG A CA 1
ATOM 935 C C . ARG A 1 122 ? -2.382 7.055 16.900 1.00 77.69 122 ARG A C 1
ATOM 937 O O . ARG A 1 122 ? -1.197 7.239 17.257 1.00 77.69 122 ARG A O 1
#

Secondary structure (DSSP, 8-state):
-------------------------STT---EEEEEEEEEEETTEEEEEEEEEESSS-----EEEETTEEEEEE------BTTBPPPEEEEEEESSSPPSSEEEEEE-GGG-EEEEEE--B-

Organism: NCBI:txid2499833